Protein AF-A0A3D1XTW8-F1 (afdb_monomer_lite)

Radius of gyration: 17.41 Å; chains: 1; bounding box: 45×21×46 Å

Sequence (75 aa):
INKAAQELNMSYRHAWSYLKSAEKRLNRPLIICTRGGANGGSTSLTPYAKKLLKRFVNLERRVKLYADKVYQKIF

Foldseek 3Di:
DCVVCVVVVHDPVRVVVVQVVVCVVVVHHQKDWACDDPVDIDIDGDPVNVVVVVVVVVVVVVVVVVVVVVVVVPD

Structure (mmCIF, N/CA/C/O backbone):
data_AF-A0A3D1XTW8-F1
#
_entry.id   AF-A0A3D1XTW8-F1
#
loop_
_atom_site.group_PDB
_atom_site.id
_atom_site.type_symbol
_atom_site.label_atom_id
_atom_site.label_alt_id
_atom_site.label_comp_id
_atom_site.label_asym_id
_atom_site.label_entity_id
_atom_site.label_seq_id
_atom_site.pdbx_PDB_ins_code
_atom_site.Cartn_x
_atom_site.Cartn_y
_atom_site.Cartn_z
_atom_site.occupancy
_atom_site.B_iso_or_equiv
_atom_site.auth_seq_id
_atom_site.auth_comp_id
_atom_site.auth_asym_id
_atom_site.auth_atom_id
_atom_site.pdbx_PDB_model_num
ATOM 1 N N . ILE A 1 1 ? 12.688 -0.059 -6.200 1.00 77.62 1 ILE A N 1
ATOM 2 C CA . ILE A 1 1 ? 11.920 -1.028 -5.365 1.00 77.62 1 ILE A CA 1
ATOM 3 C C . ILE A 1 1 ? 12.757 -1.622 -4.240 1.00 77.62 1 ILE A C 1
ATOM 5 O O . ILE A 1 1 ? 12.220 -1.756 -3.157 1.00 77.62 1 ILE A O 1
ATOM 9 N N . ASN A 1 2 ? 14.047 -1.924 -4.445 1.00 82.75 2 ASN A N 1
ATOM 10 C CA . ASN A 1 2 ? 14.903 -2.489 -3.391 1.00 82.75 2 ASN A CA 1
ATOM 11 C C . ASN A 1 2 ? 14.849 -1.700 -2.065 1.00 82.75 2 ASN A C 1
ATOM 13 O O . ASN A 1 2 ? 14.566 -2.277 -1.025 1.00 82.75 2 ASN A O 1
ATOM 17 N N . LYS A 1 3 ? 14.961 -0.366 -2.129 1.00 84.56 3 LYS A N 1
ATOM 18 C CA . LYS A 1 3 ? 14.812 0.508 -0.954 1.00 84.56 3 LYS A CA 1
ATOM 19 C C . LYS A 1 3 ? 13.463 0.340 -0.231 1.00 84.56 3 LYS A C 1
ATOM 21 O O . LYS A 1 3 ? 13.438 0.161 0.974 1.00 84.56 3 LYS A O 1
ATOM 26 N N . ALA A 1 4 ? 12.353 0.314 -0.972 1.00 85.12 4 ALA A N 1
ATOM 27 C CA . ALA A 1 4 ? 11.026 0.095 -0.391 1.00 85.12 4 ALA A CA 1
ATOM 28 C C . ALA A 1 4 ? 10.878 -1.311 0.222 1.00 85.12 4 ALA A C 1
ATOM 30 O O . ALA A 1 4 ? 10.193 -1.478 1.220 1.00 85.12 4 ALA A O 1
ATOM 31 N N . ALA A 1 5 ? 11.525 -2.328 -0.358 1.00 88.81 5 ALA A N 1
ATOM 32 C CA . ALA A 1 5 ? 11.534 -3.675 0.206 1.00 88.81 5 ALA A CA 1
ATOM 33 C C . ALA A 1 5 ? 12.275 -3.708 1.554 1.00 88.81 5 ALA A C 1
ATOM 35 O O . ALA A 1 5 ? 11.761 -4.281 2.507 1.00 88.81 5 ALA A O 1
ATOM 36 N N . GLN A 1 6 ? 13.422 -3.026 1.650 1.00 88.62 6 GLN A N 1
ATOM 37 C CA . GLN A 1 6 ? 14.174 -2.876 2.900 1.00 88.62 6 GLN A CA 1
ATOM 38 C C . GLN A 1 6 ? 13.365 -2.136 3.972 1.00 88.62 6 GLN A C 1
ATOM 40 O O . GLN A 1 6 ? 13.276 -2.619 5.094 1.00 88.62 6 GLN A O 1
ATOM 45 N N . GLU A 1 7 ? 12.716 -1.021 3.621 1.00 90.50 7 GLU A N 1
ATOM 46 C CA . GLU A 1 7 ? 11.842 -0.269 4.541 1.00 90.50 7 GLU A CA 1
ATOM 47 C C . GLU A 1 7 ? 10.666 -1.113 5.059 1.00 90.50 7 GLU A C 1
ATOM 49 O O . GLU A 1 7 ? 10.226 -0.943 6.192 1.00 90.50 7 GLU A O 1
ATOM 54 N N . LEU A 1 8 ? 10.175 -2.053 4.248 1.00 88.00 8 LEU A N 1
ATOM 55 C CA . LEU A 1 8 ? 9.103 -2.977 4.617 1.00 88.00 8 LEU A CA 1
ATOM 56 C C . LEU A 1 8 ? 9.602 -4.255 5.316 1.00 88.00 8 LEU A C 1
ATOM 58 O O . LEU A 1 8 ? 8.787 -5.133 5.594 1.00 88.00 8 LEU A O 1
ATOM 62 N N . ASN A 1 9 ? 10.909 -4.392 5.580 1.00 91.31 9 ASN A N 1
ATOM 63 C CA . ASN A 1 9 ? 11.536 -5.632 6.062 1.00 91.31 9 ASN A CA 1
ATOM 64 C C . ASN A 1 9 ? 11.184 -6.861 5.195 1.00 91.31 9 ASN A C 1
ATOM 66 O O . ASN A 1 9 ? 11.002 -7.976 5.684 1.00 91.31 9 ASN A O 1
ATOM 70 N N . MET A 1 10 ? 11.073 -6.658 3.881 1.00 90.88 10 MET A N 1
ATOM 71 C CA . MET A 1 10 ? 10.747 -7.690 2.900 1.00 90.88 10 MET A CA 1
ATOM 72 C C . MET A 1 10 ? 11.934 -7.962 1.980 1.00 90.88 10 MET A C 1
ATOM 74 O O . MET A 1 10 ? 12.666 -7.058 1.576 1.00 90.88 10 MET A O 1
ATOM 78 N N . SER A 1 11 ? 12.076 -9.217 1.547 1.00 92.25 11 SER A N 1
ATOM 79 C CA . SER A 1 11 ? 12.990 -9.522 0.448 1.00 92.25 11 SER A CA 1
ATOM 80 C C . SER A 1 11 ? 12.526 -8.805 -0.827 1.00 92.25 11 SER A C 1
ATOM 82 O O . SER A 1 11 ? 11.328 -8.651 -1.085 1.00 92.25 11 SER A O 1
ATOM 84 N N . TYR A 1 12 ? 13.474 -8.403 -1.673 1.00 88.62 12 TYR A N 1
ATOM 85 C CA . TYR A 1 12 ? 13.172 -7.775 -2.962 1.00 88.62 12 TYR A CA 1
ATOM 86 C C . TYR A 1 12 ? 12.198 -8.611 -3.812 1.00 88.62 12 TYR A C 1
ATOM 88 O O . TYR A 1 12 ? 11.273 -8.069 -4.421 1.00 88.62 12 TYR A O 1
ATOM 96 N N . ARG A 1 13 ? 12.370 -9.942 -3.813 1.00 90.62 13 ARG A N 1
ATOM 97 C CA . ARG A 1 13 ? 11.492 -10.883 -4.523 1.00 90.62 13 ARG A CA 1
ATOM 98 C C . ARG A 1 13 ? 10.076 -10.887 -3.945 1.00 90.62 13 ARG A C 1
ATOM 100 O O . ARG A 1 13 ? 9.119 -10.915 -4.716 1.00 90.62 13 ARG A O 1
ATOM 107 N N . HIS A 1 14 ? 9.933 -10.833 -2.620 1.00 91.69 14 HIS A N 1
ATOM 108 C CA . HIS A 1 14 ? 8.622 -10.756 -1.969 1.00 91.69 14 HIS A CA 1
ATOM 109 C C . HIS A 1 14 ? 7.918 -9.441 -2.295 1.00 91.69 14 HIS A C 1
ATOM 111 O O . HIS A 1 14 ? 6.765 -9.472 -2.719 1.00 91.69 14 HIS A O 1
ATOM 117 N N . ALA A 1 15 ? 8.617 -8.306 -2.206 1.00 90.56 15 ALA A N 1
ATOM 118 C CA . ALA A 1 15 ? 8.057 -7.004 -2.567 1.00 90.56 15 ALA A CA 1
ATOM 119 C C . ALA A 1 15 ? 7.570 -6.974 -4.029 1.00 90.56 15 ALA A C 1
ATOM 121 O O . ALA A 1 15 ? 6.481 -6.476 -4.320 1.00 90.56 15 ALA A O 1
ATOM 122 N N . TRP A 1 16 ? 8.334 -7.568 -4.951 1.00 90.50 16 TRP A N 1
ATOM 123 C CA . TRP A 1 16 ? 7.927 -7.698 -6.353 1.00 90.50 16 TRP A CA 1
ATOM 124 C C . TRP A 1 16 ? 6.720 -8.608 -6.560 1.00 90.50 16 TRP A C 1
ATOM 126 O O . TRP A 1 16 ? 5.810 -8.248 -7.307 1.00 90.50 16 TRP A O 1
ATOM 136 N N . SER A 1 17 ? 6.702 -9.776 -5.916 1.00 93.00 17 SER A N 1
ATOM 137 C CA . SER A 1 1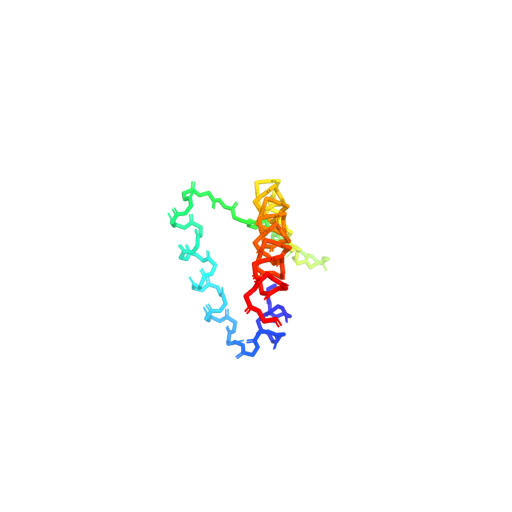7 ? 5.575 -10.711 -5.997 1.00 93.00 17 SER A CA 1
ATOM 138 C C . SER A 1 17 ? 4.292 -10.077 -5.458 1.00 93.00 17 SER A C 1
ATOM 140 O O . SER A 1 17 ? 3.232 -10.151 -6.087 1.00 93.00 17 SER A O 1
ATOM 142 N N . TYR A 1 18 ? 4.403 -9.370 -4.332 1.00 92.75 18 TYR A N 1
ATOM 143 C CA . TYR A 1 18 ? 3.300 -8.643 -3.719 1.00 92.75 18 TYR A CA 1
ATOM 144 C C . TYR A 1 18 ? 2.751 -7.563 -4.655 1.00 92.75 18 TYR A C 1
ATOM 146 O O . TYR A 1 18 ? 1.550 -7.515 -4.923 1.00 92.75 18 TYR A O 1
ATOM 154 N N . LEU A 1 19 ? 3.638 -6.751 -5.236 1.00 91.94 19 LEU A N 1
ATOM 155 C CA . LEU A 1 19 ? 3.261 -5.736 -6.212 1.00 91.94 19 LEU A CA 1
ATOM 156 C C . LEU A 1 19 ? 2.555 -6.346 -7.429 1.00 91.94 19 LEU A C 1
ATOM 158 O O . LEU A 1 19 ? 1.498 -5.862 -7.826 1.00 91.94 19 LEU A O 1
ATOM 162 N N . LYS A 1 20 ? 3.099 -7.424 -8.005 1.00 92.81 20 LYS A N 1
ATOM 163 C CA . LYS A 1 20 ? 2.494 -8.096 -9.166 1.00 92.81 20 LYS A CA 1
ATOM 164 C C . LYS A 1 20 ? 1.125 -8.681 -8.846 1.00 92.81 20 LYS A C 1
ATOM 166 O O . LYS A 1 20 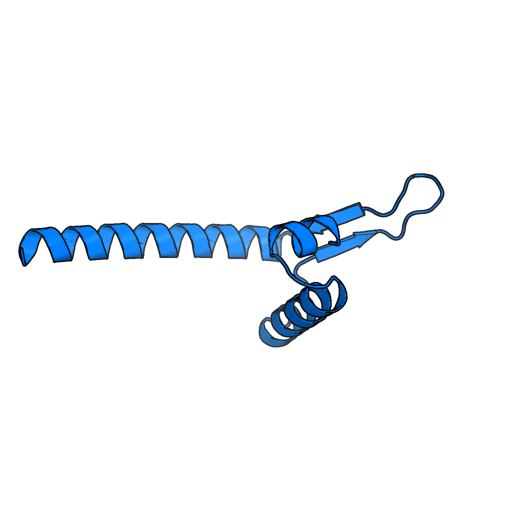? 0.212 -8.594 -9.665 1.00 92.81 20 LYS A O 1
ATOM 171 N N . SER A 1 21 ? 0.962 -9.215 -7.642 1.00 95.31 21 SER A N 1
ATOM 172 C CA . SER A 1 21 ? -0.325 -9.702 -7.150 1.00 95.31 21 SER A CA 1
ATOM 173 C C . SER A 1 21 ? -1.338 -8.562 -7.014 1.00 95.31 21 SER A C 1
ATOM 175 O O . SER A 1 21 ? -2.488 -8.709 -7.430 1.00 95.31 21 SER A O 1
ATOM 177 N N . ALA A 1 22 ? -0.917 -7.402 -6.502 1.00 93.50 22 ALA A N 1
ATOM 178 C CA . ALA A 1 22 ? -1.763 -6.213 -6.420 1.00 93.50 22 ALA A CA 1
ATOM 179 C C . ALA A 1 22 ? -2.169 -5.695 -7.811 1.00 93.50 22 ALA A C 1
ATOM 181 O O . ALA A 1 22 ? -3.352 -5.455 -8.052 1.00 93.50 22 ALA A O 1
ATOM 182 N N . GLU A 1 23 ? -1.223 -5.593 -8.749 1.00 94.62 23 GLU A N 1
ATOM 183 C CA . GLU A 1 23 ? -1.494 -5.193 -10.138 1.00 94.62 23 GLU A CA 1
ATOM 184 C C . GLU A 1 23 ? -2.480 -6.147 -10.827 1.00 94.62 23 GLU A C 1
ATOM 186 O O . GLU A 1 23 ? -3.404 -5.687 -11.498 1.00 94.62 23 GLU A O 1
ATOM 191 N N . LYS A 1 24 ? -2.338 -7.465 -10.610 1.00 96.06 24 LYS A N 1
ATOM 192 C CA . LY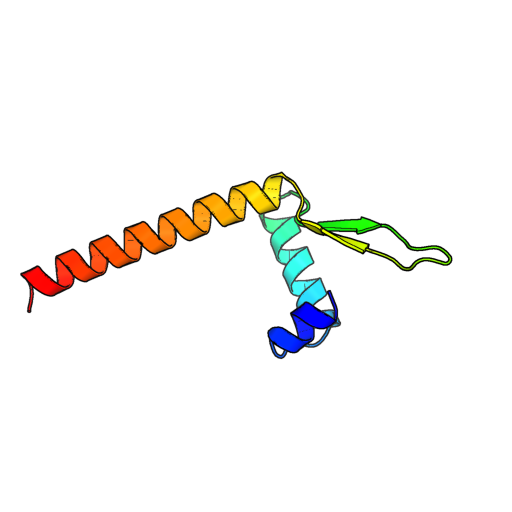S A 1 24 ? -3.250 -8.488 -11.148 1.00 96.06 24 LYS A CA 1
ATOM 193 C C . LYS A 1 24 ? -4.671 -8.328 -10.608 1.00 96.06 24 LYS A C 1
ATOM 195 O O . LYS A 1 24 ? -5.622 -8.373 -11.380 1.00 96.06 24 LYS A O 1
ATOM 200 N N . ARG A 1 25 ? -4.826 -8.105 -9.299 1.00 95.38 25 ARG A N 1
ATOM 201 C C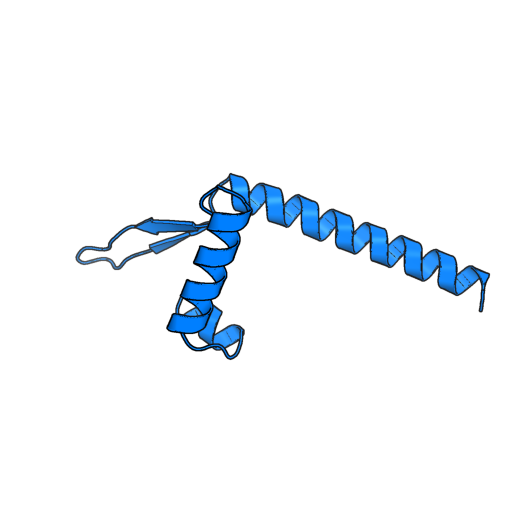A . ARG A 1 25 ? -6.145 -7.902 -8.668 1.00 95.38 25 ARG A CA 1
ATOM 202 C C . ARG A 1 25 ? -6.822 -6.612 -9.124 1.00 95.38 25 ARG A C 1
ATOM 204 O O . ARG A 1 25 ? -8.042 -6.563 -9.212 1.00 95.38 25 ARG A O 1
ATOM 211 N N . LEU A 1 26 ? -6.037 -5.574 -9.400 1.00 93.00 26 LEU A N 1
ATOM 212 C CA . LEU A 1 26 ? -6.534 -4.272 -9.853 1.00 93.00 26 LEU A CA 1
ATOM 213 C C . LEU A 1 26 ? -6.675 -4.177 -11.377 1.00 93.00 26 LEU A C 1
ATOM 215 O O . LEU A 1 26 ? -7.199 -3.181 -11.875 1.00 93.00 26 LEU A O 1
ATOM 219 N N . ASN A 1 27 ? -6.183 -5.184 -12.104 1.00 94.88 27 ASN A N 1
ATOM 220 C CA . ASN A 1 27 ? -6.071 -5.217 -13.559 1.00 94.88 27 ASN A CA 1
ATOM 221 C C . ASN A 1 27 ? -5.422 -3.944 -14.147 1.00 94.88 27 ASN A C 1
ATOM 223 O O . ASN A 1 27 ? -5.821 -3.453 -15.205 1.00 94.88 27 ASN A O 1
ATOM 227 N N . ARG A 1 28 ? -4.472 -3.343 -13.414 1.00 93.06 28 ARG A N 1
ATOM 228 C CA . ARG A 1 28 ? -3.828 -2.063 -13.756 1.00 93.06 28 ARG A CA 1
ATOM 229 C C . ARG A 1 28 ? -2.409 -1.984 -13.184 1.00 93.06 28 ARG A C 1
ATOM 231 O O . ARG A 1 28 ? -2.213 -2.367 -12.030 1.00 93.06 28 ARG A O 1
ATOM 238 N N . PRO A 1 29 ? -1.436 -1.424 -13.928 1.00 92.25 29 PRO A N 1
ATOM 239 C CA . PRO A 1 29 ? -0.088 -1.216 -13.417 1.00 92.25 29 PRO A CA 1
ATOM 240 C C . PRO A 1 29 ? -0.070 -0.130 -12.336 1.00 92.25 29 PRO A C 1
ATOM 242 O O . PRO A 1 29 ? -0.706 0.928 -12.458 1.00 92.25 29 PRO A O 1
ATOM 245 N N . LEU A 1 30 ? 0.695 -0.377 -11.278 1.00 92.94 30 LEU A N 1
ATOM 246 C CA . LEU A 1 30 ? 0.861 0.549 -10.160 1.00 92.94 30 LEU A CA 1
ATOM 247 C C . LEU A 1 30 ? 2.158 1.351 -10.267 1.00 92.94 30 LEU A C 1
ATOM 249 O O . LEU A 1 30 ? 2.216 2.489 -9.794 1.00 92.94 30 LEU A O 1
ATOM 253 N N . ILE A 1 31 ? 3.169 0.802 -10.938 1.00 92.81 31 ILE A N 1
ATOM 254 C CA . ILE A 1 31 ? 4.452 1.472 -11.151 1.00 92.81 31 ILE A CA 1
ATOM 255 C C . ILE A 1 31 ? 4.843 1.526 -12.628 1.00 92.81 31 ILE A C 1
ATOM 257 O O . ILE A 1 31 ? 4.446 0.692 -13.436 1.00 92.81 31 ILE A O 1
ATOM 261 N N . ILE A 1 32 ? 5.665 2.515 -12.952 1.00 89.44 32 ILE A N 1
ATOM 262 C CA . ILE A 1 32 ? 6.376 2.676 -14.213 1.00 89.44 32 ILE A CA 1
ATOM 263 C C . ILE A 1 32 ? 7.853 2.468 -13.893 1.00 89.44 32 ILE A C 1
ATOM 265 O O . ILE A 1 32 ? 8.407 3.166 -13.040 1.00 89.44 32 ILE A O 1
ATOM 269 N N . CYS A 1 33 ? 8.470 1.495 -14.557 1.00 85.69 33 CYS A N 1
ATOM 270 C CA . CYS A 1 33 ? 9.904 1.247 -14.478 1.00 85.69 33 CYS A CA 1
ATOM 271 C C . CYS A 1 33 ? 10.546 1.638 -15.802 1.00 85.69 33 CYS A C 1
ATOM 273 O O . CYS A 1 33 ? 10.214 1.071 -16.842 1.00 85.69 33 CYS A O 1
ATOM 275 N N . THR A 1 34 ? 11.498 2.554 -15.753 1.00 77.50 34 THR A N 1
ATOM 276 C CA . THR A 1 34 ? 12.328 2.925 -16.899 1.00 77.50 34 THR A CA 1
ATOM 277 C C . THR A 1 34 ? 13.631 2.142 -16.800 1.00 77.50 34 THR A C 1
ATOM 279 O O . THR A 1 34 ? 14.351 2.253 -15.807 1.00 77.50 34 THR A O 1
ATOM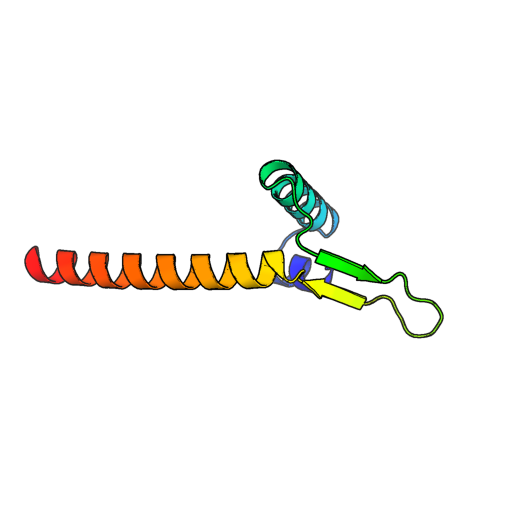 282 N N . ARG A 1 35 ? 13.917 1.293 -17.799 1.00 66.19 35 ARG A N 1
ATOM 283 C CA . ARG A 1 35 ? 15.208 0.592 -17.886 1.00 66.19 35 ARG A CA 1
ATOM 284 C C . ARG A 1 35 ? 16.297 1.642 -18.100 1.00 66.19 35 ARG A C 1
ATOM 286 O O . ARG A 1 35 ? 16.218 2.419 -19.044 1.00 66.19 35 ARG A O 1
ATOM 293 N N . GLY A 1 36 ? 17.268 1.687 -17.197 1.00 58.06 36 GLY A N 1
ATOM 294 C CA . GLY A 1 36 ? 18.362 2.646 -17.270 1.00 58.06 36 GLY A CA 1
ATOM 295 C C . GLY A 1 36 ? 19.498 2.128 -18.135 1.00 58.06 36 GLY A C 1
ATOM 296 O O . GLY A 1 36 ? 20.004 1.039 -17.878 1.00 58.06 36 GLY A O 1
ATOM 297 N N . GLY A 1 37 ? 19.912 2.933 -19.116 1.00 65.50 37 GLY A N 1
ATOM 298 C CA . GLY A 1 37 ? 21.303 2.956 -19.574 1.00 65.50 37 GLY A CA 1
ATOM 299 C C . GLY A 1 37 ? 22.200 3.634 -18.526 1.00 65.50 37 GLY A C 1
ATOM 300 O O . GLY A 1 37 ? 21.875 3.628 -17.340 1.00 65.50 37 GLY A O 1
ATOM 301 N N . ALA A 1 38 ? 23.293 4.269 -18.958 1.00 55.78 38 ALA A N 1
ATOM 302 C CA . ALA A 1 38 ? 24.368 4.805 -18.106 1.00 55.78 38 ALA A CA 1
ATOM 303 C C . ALA A 1 38 ? 23.945 5.648 -16.873 1.00 55.78 38 ALA A C 1
ATOM 305 O O . ALA A 1 38 ? 24.688 5.694 -15.901 1.00 55.78 38 ALA A O 1
ATOM 306 N N . ASN A 1 39 ? 22.746 6.247 -16.860 1.00 55.56 39 ASN A N 1
ATOM 307 C CA . ASN A 1 39 ? 22.247 7.098 -15.767 1.00 55.56 39 ASN A CA 1
ATOM 308 C C . ASN A 1 39 ? 21.277 6.408 -14.780 1.00 55.56 39 ASN A C 1
ATOM 310 O O . ASN A 1 39 ? 20.644 7.079 -13.966 1.00 55.56 39 ASN A O 1
ATOM 314 N N . GLY A 1 40 ? 21.162 5.077 -14.817 1.00 59.28 40 GLY A N 1
ATOM 315 C CA . GLY A 1 40 ? 20.384 4.307 -13.841 1.00 59.28 40 GLY A CA 1
ATOM 316 C C . GLY A 1 40 ? 18.881 4.230 -14.144 1.00 59.28 40 GLY A C 1
ATOM 317 O O . GLY A 1 40 ? 18.286 5.089 -14.791 1.00 59.28 40 GLY A O 1
ATOM 318 N N . GLY A 1 41 ? 18.253 3.126 -13.727 1.00 71.25 41 GLY A N 1
ATOM 319 C CA . GLY A 1 41 ? 16.823 2.887 -13.935 1.00 71.25 41 GLY A CA 1
ATOM 320 C C . GLY A 1 41 ? 15.979 3.543 -12.847 1.00 71.25 41 GLY A C 1
ATOM 321 O O . GLY A 1 41 ? 16.232 3.339 -11.660 1.00 71.25 41 GLY A O 1
ATOM 322 N N . SER A 1 42 ? 14.953 4.301 -13.230 1.00 77.69 42 SER A N 1
ATOM 323 C CA . SER A 1 42 ? 14.029 4.937 -12.286 1.00 77.69 42 SER A CA 1
ATOM 324 C C . SER A 1 42 ? 12.731 4.137 -12.135 1.00 77.69 42 SER A C 1
ATOM 326 O O . SER A 1 42 ? 12.296 3.405 -13.027 1.00 77.69 42 SER A O 1
ATOM 328 N N . THR A 1 43 ? 12.107 4.242 -10.962 1.00 85.62 43 THR A N 1
ATOM 329 C CA . THR A 1 43 ? 10.788 3.662 -10.680 1.00 85.62 43 THR A CA 1
ATOM 330 C C . THR A 1 43 ? 9.878 4.755 -10.145 1.00 85.62 43 THR A C 1
ATOM 332 O O . THR A 1 43 ? 10.267 5.489 -9.241 1.00 85.62 43 THR A O 1
ATOM 335 N N . SER A 1 44 ? 8.672 4.880 -10.689 1.00 89.25 44 SER A N 1
ATOM 336 C CA . SER A 1 44 ? 7.695 5.898 -10.285 1.00 89.25 44 SER A CA 1
ATOM 337 C C . SER A 1 44 ? 6.279 5.335 -10.254 1.00 89.25 44 SER A C 1
ATOM 339 O O . SER A 1 44 ? 5.974 4.376 -10.951 1.00 89.25 44 SER A O 1
ATOM 341 N N . LEU A 1 45 ? 5.391 5.927 -9.452 1.00 91.88 45 LEU A N 1
ATOM 342 C CA . LEU A 1 45 ? 3.979 5.530 -9.406 1.00 91.88 45 LEU A CA 1
ATOM 343 C C . LEU A 1 45 ? 3.232 5.959 -10.674 1.00 91.88 45 LEU A C 1
ATOM 345 O O . LEU A 1 45 ? 3.414 7.085 -11.151 1.00 91.88 45 LEU A O 1
ATOM 349 N N . THR A 1 46 ? 2.316 5.116 -11.154 1.00 95.06 46 THR A N 1
ATOM 350 C CA . THR A 1 46 ? 1.387 5.506 -12.224 1.00 95.06 46 THR A CA 1
ATOM 351 C C . THR A 1 46 ? 0.412 6.592 -11.741 1.00 95.06 46 THR A C 1
ATOM 353 O O . THR A 1 46 ? 0.114 6.688 -10.543 1.00 95.06 46 THR A O 1
ATOM 356 N N . PRO A 1 47 ? -0.174 7.395 -12.651 1.00 94.38 47 PRO A N 1
ATOM 357 C CA . PRO A 1 47 ? -1.250 8.323 -12.295 1.00 94.38 47 PRO A CA 1
ATOM 358 C C . PRO A 1 47 ? -2.436 7.625 -11.613 1.00 94.38 47 PRO A C 1
ATOM 360 O O . PRO A 1 47 ? -3.070 8.193 -10.723 1.00 94.38 47 PRO A O 1
ATOM 363 N N . TYR A 1 48 ? -2.718 6.378 -12.004 1.00 94.31 48 TYR A N 1
ATOM 364 C CA . TYR A 1 48 ? -3.736 5.547 -11.368 1.00 94.31 48 TYR A CA 1
ATOM 365 C C . TYR A 1 48 ? -3.377 5.223 -9.914 1.00 94.31 48 TYR A C 1
ATOM 367 O O . TYR A 1 48 ? -4.191 5.481 -9.026 1.00 94.31 48 TYR A O 1
ATOM 375 N N . ALA A 1 49 ? -2.157 4.747 -9.652 1.00 94.50 49 ALA A N 1
ATOM 376 C CA . ALA A 1 49 ? -1.699 4.449 -8.298 1.00 94.50 49 ALA A CA 1
ATOM 377 C C . ALA A 1 49 ? -1.723 5.687 -7.390 1.00 94.50 49 ALA A C 1
ATOM 379 O O . ALA A 1 49 ? -2.196 5.610 -6.258 1.00 94.50 49 ALA A O 1
ATOM 380 N N . LYS A 1 50 ? -1.314 6.859 -7.901 1.00 95.62 50 LYS A N 1
ATOM 381 C CA . LYS A 1 50 ? -1.405 8.130 -7.157 1.00 95.62 50 LYS A CA 1
ATOM 382 C C . LYS A 1 50 ? -2.849 8.465 -6.763 1.00 95.62 50 LYS A C 1
ATOM 384 O O . LYS A 1 50 ? -3.112 8.842 -5.621 1.00 95.62 50 LYS A O 1
ATOM 389 N N . LYS A 1 51 ? -3.806 8.304 -7.687 1.00 96.38 51 LYS A N 1
ATOM 390 C CA . LYS A 1 51 ? -5.239 8.517 -7.407 1.00 96.38 51 LYS A CA 1
ATOM 391 C C . LYS A 1 51 ? -5.778 7.504 -6.395 1.00 96.38 51 LYS A C 1
ATOM 393 O O . LYS A 1 51 ? -6.551 7.888 -5.520 1.00 96.38 51 LYS A O 1
ATOM 398 N N . LEU A 1 52 ? -5.373 6.239 -6.504 1.00 95.19 52 LEU A N 1
ATOM 399 C CA . LEU A 1 52 ? -5.766 5.174 -5.582 1.00 95.19 52 LEU A CA 1
ATOM 400 C C . LEU A 1 52 ? -5.288 5.468 -4.155 1.00 95.19 52 LEU A C 1
ATOM 402 O O . LEU A 1 52 ? -6.104 5.471 -3.238 1.00 95.19 52 LEU A O 1
ATOM 406 N N . LEU A 1 53 ? -4.009 5.815 -3.986 1.00 94.94 53 LEU A N 1
ATOM 407 C CA . LEU A 1 53 ? -3.436 6.193 -2.691 1.00 94.94 53 LEU A CA 1
ATOM 408 C C . LEU A 1 53 ? -4.176 7.381 -2.070 1.00 94.94 53 LEU A C 1
ATOM 410 O O . LEU A 1 53 ? -4.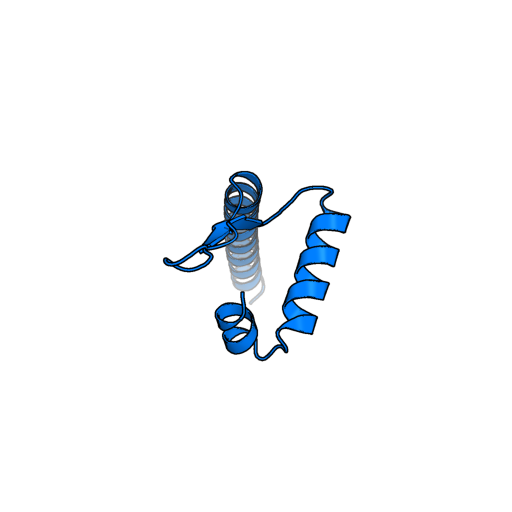558 7.329 -0.905 1.00 94.94 53 LEU A O 1
ATOM 414 N N . LYS A 1 54 ? -4.469 8.423 -2.861 1.00 96.81 54 LYS A N 1
ATOM 415 C CA . LYS A 1 54 ? -5.228 9.586 -2.374 1.00 96.81 54 LYS A CA 1
ATOM 416 C C . LYS A 1 54 ? -6.619 9.199 -1.858 1.00 96.81 54 LYS A C 1
ATOM 418 O O . LYS A 1 54 ? -7.072 9.742 -0.852 1.00 96.81 54 LYS A O 1
ATOM 423 N N . ARG A 1 55 ? -7.305 8.276 -2.540 1.00 96.50 55 ARG A N 1
ATOM 424 C CA . ARG A 1 55 ? -8.618 7.767 -2.107 1.00 96.50 55 ARG A CA 1
ATOM 425 C C . ARG A 1 55 ? -8.506 6.945 -0.827 1.00 96.50 55 ARG A C 1
ATOM 427 O O . ARG A 1 55 ? -9.311 7.151 0.075 1.00 96.50 55 ARG A O 1
ATOM 434 N N . PHE A 1 56 ? -7.504 6.073 -0.740 1.00 95.44 56 PHE A N 1
ATOM 435 C CA . PHE A 1 56 ? -7.273 5.229 0.429 1.00 95.44 56 PHE A CA 1
ATOM 436 C C . PHE A 1 56 ? -6.977 6.055 1.688 1.00 95.44 56 PHE A C 1
ATOM 438 O O . PHE A 1 56 ? -7.661 5.892 2.690 1.00 95.44 56 PHE A O 1
ATOM 445 N N . VAL A 1 57 ? -6.057 7.021 1.611 1.00 96.69 57 VAL A N 1
ATOM 446 C CA . VAL A 1 57 ? -5.724 7.902 2.749 1.00 96.69 57 VAL A CA 1
ATOM 447 C C . VAL A 1 57 ? -6.938 8.718 3.211 1.00 96.69 57 VAL A C 1
ATOM 449 O O . VAL A 1 57 ? -7.132 8.951 4.402 1.00 96.69 57 VAL A O 1
ATOM 452 N N . ASN A 1 58 ? -7.793 9.157 2.281 1.00 97.69 58 ASN A N 1
ATOM 453 C CA . ASN A 1 58 ? -9.031 9.849 2.644 1.00 97.69 58 ASN A CA 1
ATOM 454 C C . ASN A 1 58 ? -10.013 8.913 3.370 1.00 97.69 58 ASN A C 1
ATOM 456 O O . ASN A 1 58 ? -10.605 9.302 4.375 1.00 97.69 58 ASN A O 1
ATOM 460 N N . LEU A 1 59 ? -10.163 7.678 2.883 1.00 97.75 59 LEU A N 1
ATOM 461 C CA . LEU A 1 59 ? -10.991 6.667 3.534 1.00 97.75 59 LEU A CA 1
ATOM 462 C C . LEU A 1 59 ? -10.497 6.386 4.956 1.00 97.75 59 LEU A C 1
ATOM 464 O O . LEU A 1 59 ? -11.286 6.481 5.888 1.00 97.75 59 LEU A O 1
ATOM 468 N N . GLU A 1 60 ? -9.205 6.115 5.125 1.00 97.75 60 GLU A N 1
ATOM 469 C CA . GLU A 1 60 ? -8.587 5.849 6.427 1.00 97.75 60 GLU A CA 1
ATOM 470 C C . GLU A 1 60 ? -8.830 6.996 7.414 1.00 97.75 60 GLU A C 1
ATOM 472 O O . GLU A 1 60 ? -9.294 6.772 8.532 1.00 97.75 60 GLU A O 1
ATOM 477 N N . ARG A 1 61 ? -8.631 8.246 6.974 1.00 97.81 61 ARG A N 1
ATOM 478 C CA . ARG A 1 61 ? -8.923 9.427 7.796 1.00 97.81 61 ARG A CA 1
ATOM 479 C C . ARG A 1 61 ? -10.385 9.470 8.235 1.00 97.81 61 ARG A C 1
ATOM 481 O O . ARG A 1 61 ? -10.665 9.747 9.396 1.00 97.81 61 ARG A O 1
ATOM 488 N N . ARG A 1 62 ? -11.321 9.228 7.314 1.00 97.75 62 ARG A N 1
ATOM 489 C CA . ARG A 1 62 ? -12.761 9.243 7.614 1.00 97.75 62 ARG A CA 1
ATOM 490 C C . ARG A 1 62 ? -13.147 8.138 8.589 1.00 97.75 62 ARG A C 1
ATOM 492 O O . ARG A 1 62 ? -13.911 8.403 9.510 1.00 97.75 62 ARG A O 1
ATOM 499 N N . VAL A 1 63 ? -12.606 6.937 8.395 1.00 98.12 63 VAL A N 1
ATOM 500 C CA . VAL A 1 63 ? -12.830 5.796 9.288 1.00 98.12 63 VAL A CA 1
ATOM 501 C C . VAL A 1 63 ? -12.321 6.119 10.687 1.00 98.12 63 VAL A C 1
ATOM 503 O O . VAL A 1 63 ? -13.071 5.947 11.641 1.00 98.12 63 VAL A O 1
ATOM 506 N N . LYS A 1 64 ? -11.106 6.665 10.808 1.00 97.56 64 LYS A N 1
ATOM 507 C CA . LYS A 1 64 ? -10.538 7.063 12.100 1.00 97.56 64 LYS A CA 1
ATOM 508 C C . LYS A 1 64 ? -11.401 8.109 12.807 1.00 97.56 64 LYS A C 1
ATOM 510 O O . LYS A 1 64 ? -11.819 7.886 13.932 1.00 97.56 64 LYS A O 1
ATOM 515 N N . LEU A 1 65 ? -11.751 9.197 12.116 1.00 97.75 65 LEU A N 1
ATOM 516 C CA . LEU A 1 65 ? -12.608 10.248 12.680 1.00 97.75 65 LEU A CA 1
ATOM 517 C C . LEU A 1 65 ? -13.970 9.712 13.135 1.00 97.75 65 LEU A C 1
ATOM 519 O O . LEU A 1 65 ? -14.504 10.142 14.155 1.00 97.75 65 LEU A O 1
ATOM 523 N N . TYR A 1 66 ? -14.552 8.794 12.363 1.00 98.12 66 TYR A N 1
ATOM 524 C CA . TYR A 1 66 ? -15.814 8.170 12.731 1.00 98.12 66 TYR A CA 1
ATOM 525 C C . TYR A 1 66 ? -15.661 7.262 13.955 1.00 98.12 66 TYR A C 1
ATOM 527 O O . TYR A 1 66 ? -16.470 7.361 14.872 1.00 98.12 66 TYR A O 1
ATOM 535 N N . ALA A 1 67 ? -14.620 6.428 13.992 1.00 97.69 67 ALA A N 1
ATOM 536 C CA . ALA A 1 67 ? -14.324 5.561 15.127 1.00 97.69 67 ALA A CA 1
ATOM 537 C C . ALA A 1 67 ? -14.100 6.374 16.412 1.00 97.69 67 ALA A C 1
ATOM 539 O O . ALA A 1 67 ? -14.729 6.076 17.424 1.00 97.69 67 ALA A O 1
ATOM 540 N N . ASP A 1 68 ? -13.313 7.452 16.346 1.00 97.69 68 ASP A N 1
ATOM 541 C CA . ASP A 1 68 ? -13.062 8.356 17.476 1.00 97.69 68 ASP A CA 1
ATOM 542 C C . ASP A 1 68 ? -14.370 9.000 17.973 1.00 97.69 68 ASP A C 1
ATOM 544 O O . ASP A 1 68 ? -14.638 9.058 19.174 1.00 97.69 68 ASP A O 1
ATOM 548 N N . LYS A 1 69 ? -15.240 9.427 17.047 1.00 97.56 69 LYS A N 1
ATOM 549 C CA . LYS A 1 69 ? -16.555 9.997 17.379 1.00 97.56 69 LYS A CA 1
ATOM 550 C C . LYS A 1 69 ? -17.488 8.980 18.036 1.00 97.56 69 LYS A C 1
ATOM 552 O O . LYS A 1 69 ? -18.292 9.358 18.884 1.00 97.56 69 LYS A O 1
ATOM 557 N N . VAL A 1 70 ? -17.453 7.722 17.601 1.00 98.00 70 VAL A N 1
ATOM 558 C CA . VAL A 1 70 ? -18.242 6.644 18.214 1.00 98.00 70 VAL A CA 1
ATOM 559 C C . VAL A 1 70 ? -17.697 6.324 19.603 1.00 98.00 70 VAL A C 1
ATOM 561 O O . VAL A 1 70 ? -18.485 6.209 20.535 1.00 98.00 70 VAL A O 1
ATOM 564 N N . TYR A 1 71 ? -16.373 6.266 19.759 1.00 97.06 71 TYR A N 1
ATOM 565 C CA . TYR A 1 71 ? -15.716 6.015 21.039 1.00 97.06 71 TYR A CA 1
ATOM 566 C C . TYR A 1 71 ? -16.133 7.038 22.104 1.00 97.06 71 TYR A C 1
ATOM 568 O O . TYR A 1 71 ? -16.642 6.635 23.142 1.00 97.06 71 TYR A O 1
ATOM 576 N N . GLN A 1 72 ? -16.049 8.339 21.797 1.00 96.88 72 GLN A N 1
ATOM 577 C CA . GLN A 1 72 ? -16.449 9.439 22.699 1.00 96.88 72 GLN A CA 1
ATOM 578 C C . GLN A 1 72 ? -17.932 9.441 23.105 1.00 96.88 72 GLN A C 1
ATOM 580 O O . GLN A 1 72 ? -18.332 10.191 23.989 1.00 96.88 72 GLN A O 1
ATOM 585 N N . LYS A 1 73 ? -18.785 8.702 22.389 1.00 95.81 73 LYS A N 1
ATOM 586 C CA . LYS A 1 73 ? -20.211 8.584 22.722 1.00 95.81 73 LYS A CA 1
ATOM 587 C C . LYS A 1 73 ? -20.512 7.387 23.615 1.00 95.81 73 LYS A C 1
ATOM 589 O O . LYS A 1 73 ? -21.577 7.364 24.222 1.00 95.81 73 LYS A O 1
ATOM 594 N N . ILE A 1 74 ? -19.651 6.373 23.591 1.00 96.69 74 ILE A N 1
ATOM 595 C CA . ILE A 1 74 ? -19.843 5.115 24.319 1.00 96.69 74 ILE A CA 1
ATOM 596 C C . ILE A 1 74 ? -19.133 5.169 25.671 1.00 96.69 74 ILE A C 1
ATOM 598 O O . ILE A 1 74 ? -19.686 4.685 26.656 1.00 96.69 74 ILE A O 1
ATOM 602 N N . PHE A 1 75 ? -17.926 5.731 25.694 1.00 92.31 75 PHE A N 1
ATOM 603 C CA . PHE A 1 75 ? -17.068 5.870 26.867 1.00 92.31 75 PHE A CA 1
ATOM 604 C C . PHE A 1 75 ? -16.907 7.346 27.219 1.00 92.31 75 PHE A C 1
ATOM 606 O O . PHE A 1 75 ? -16.850 7.639 28.432 1.00 92.31 75 PHE A O 1
#

pLDDT: mean 89.88, std 10.35, range [55.56, 98.12]

Secondary structure (DSSP, 8-state):
-HHHHHHTT--HHHHHHHHHHHHHHHTS--EEEEPPSTT--EEEE-HHHHHHHHHHHHHHHHHHHHHHHHHHHH-